Protein AF-A0A242BUS6-F1 (afdb_monomer_lite)

Foldseek 3Di:
DAEEEEAQWDDPVVGIDGLDPPPRVVLQVVLCVVCVVPHRYDHPCVVCVVVHQEYEYEQPDDDDDNPVPHHYQYDHSVCSVVVVSVRSVVSVVVVVVVVVVVVVVVVVD

Radius of gyration: 14.52 Å; chains: 1; bounding box: 47×25×34 Å

Secondary structure (DSSP, 8-state):
-PEEEE--EEE-SS-EEES-SS-HHHHHHHHHHHHHTTSEEES-HHHHTTT--EEEEETTPPP---TT---EEEE-HHHHHTT-HHHHHHHHHHHHHHHHHHHHHHTT-

pLDDT: mean 86.46, std 12.09, range [47.84, 98.0]

Structure (mmCIF, N/CA/C/O backbone):
data_AF-A0A242BUS6-F1
#
_entry.id   AF-A0A242BUS6-F1
#
loop_
_atom_site.group_PDB
_atom_site.id
_atom_site.type_symbol
_atom_site.label_atom_id
_atom_site.label_alt_id
_atom_site.label_comp_id
_atom_site.label_asym_id
_atom_site.label_entity_id
_atom_site.label_seq_id
_atom_site.pdbx_PDB_ins_code
_atom_site.Cartn_x
_atom_site.Cartn_y
_atom_site.Cartn_z
_atom_site.occupancy
_atom_site.B_iso_or_equiv
_atom_site.auth_seq_id
_atom_site.auth_comp_id
_atom_site.auth_asym_id
_atom_site.auth_atom_id
_atom_site.pdbx_PDB_model_num
ATOM 1 N N . MET A 1 1 ? -13.785 -8.285 4.963 1.00 78.75 1 MET A N 1
ATOM 2 C CA . MET A 1 1 ? -12.661 -7.459 5.453 1.00 78.75 1 MET A CA 1
ATOM 3 C C . MET A 1 1 ? -12.031 -6.823 4.229 1.00 78.75 1 MET A C 1
ATOM 5 O O . MET A 1 1 ? -11.745 -7.572 3.305 1.00 78.75 1 MET A O 1
ATOM 9 N N . THR A 1 2 ? -11.911 -5.496 4.185 1.00 87.25 2 THR A N 1
ATOM 10 C CA . THR A 1 2 ? -11.443 -4.760 2.999 1.00 87.25 2 THR A CA 1
ATOM 11 C C . THR A 1 2 ? -10.073 -5.263 2.538 1.00 87.25 2 THR A C 1
ATOM 13 O O . THR A 1 2 ? -9.149 -5.311 3.353 1.00 87.25 2 THR A O 1
ATOM 16 N N . LYS A 1 3 ? -9.941 -5.648 1.262 1.00 95.12 3 LYS A N 1
ATOM 17 C CA . LYS A 1 3 ? -8.683 -6.109 0.660 1.00 95.12 3 LYS A CA 1
ATOM 18 C C . LYS A 1 3 ? -7.950 -4.950 -0.011 1.00 95.12 3 LYS A C 1
ATOM 20 O O . LYS A 1 3 ? -8.470 -4.309 -0.924 1.00 95.12 3 LYS A O 1
ATOM 25 N N . ILE A 1 4 ? -6.728 -4.697 0.441 1.00 96.75 4 ILE A N 1
ATOM 26 C CA . ILE A 1 4 ? -5.853 -3.631 -0.047 1.00 96.75 4 ILE A CA 1
ATOM 27 C C . ILE A 1 4 ? -4.831 -4.226 -1.016 1.00 96.75 4 ILE A C 1
ATOM 29 O O . ILE A 1 4 ? -4.162 -5.204 -0.692 1.00 96.75 4 ILE A O 1
ATOM 33 N N . CYS A 1 5 ? -4.661 -3.613 -2.185 1.00 95.62 5 CYS A N 1
ATOM 34 C CA . CYS A 1 5 ? -3.572 -3.944 -3.097 1.00 95.62 5 CYS A CA 1
ATOM 35 C C . CYS A 1 5 ? -2.510 -2.847 -3.097 1.00 95.62 5 CYS A C 1
ATOM 37 O O . CYS A 1 5 ? -2.785 -1.712 -3.486 1.00 95.62 5 CYS A O 1
ATOM 39 N N . PHE A 1 6 ? -1.281 -3.196 -2.728 1.00 95.00 6 PHE A N 1
ATOM 40 C CA . PHE A 1 6 ? -0.117 -2.342 -2.929 1.00 95.00 6 PHE A CA 1
ATOM 41 C C . PHE A 1 6 ? 0.361 -2.468 -4.370 1.00 95.00 6 PHE A C 1
ATOM 43 O O . PHE A 1 6 ? 0.998 -3.453 -4.745 1.00 95.00 6 PHE A O 1
ATOM 50 N N . MET 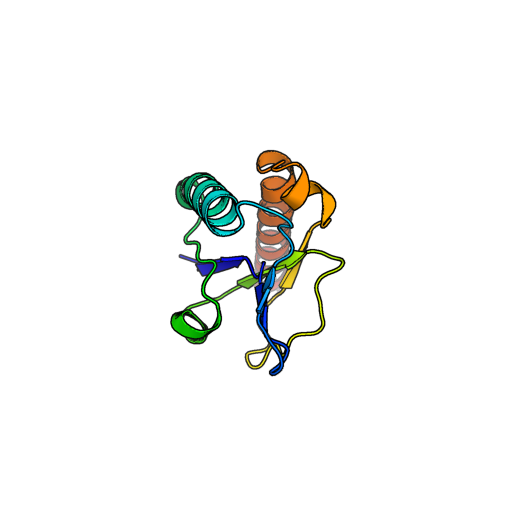A 1 7 ? 0.076 -1.465 -5.195 1.00 91.81 7 MET A N 1
ATOM 51 C CA . MET A 1 7 ? 0.588 -1.453 -6.558 1.00 91.81 7 MET A CA 1
ATOM 52 C C . MET A 1 7 ? 1.977 -0.830 -6.588 1.00 91.81 7 MET A C 1
ATOM 54 O O . MET A 1 7 ? 2.150 0.387 -6.593 1.00 91.81 7 MET A O 1
ATOM 58 N N . LEU A 1 8 ? 2.977 -1.703 -6.588 1.00 88.81 8 LEU A N 1
ATOM 59 C CA . LEU A 1 8 ? 4.398 -1.340 -6.548 1.00 88.81 8 LEU A CA 1
ATOM 60 C C . LEU A 1 8 ? 5.118 -1.696 -7.854 1.00 88.81 8 LEU A C 1
ATOM 62 O O . LEU A 1 8 ? 6.312 -1.430 -8.008 1.00 88.81 8 LEU A O 1
ATOM 66 N N . THR A 1 9 ? 4.385 -2.312 -8.782 1.00 81.62 9 THR A N 1
ATOM 67 C CA . THR A 1 9 ? 4.833 -2.723 -10.108 1.00 81.62 9 THR A CA 1
ATOM 68 C C . THR A 1 9 ? 3.857 -2.206 -11.157 1.00 81.62 9 THR A C 1
ATOM 70 O O . THR A 1 9 ? 2.657 -2.464 -11.084 1.00 81.62 9 THR A O 1
ATOM 73 N N . SER A 1 10 ? 4.355 -1.439 -12.124 1.00 73.44 10 SER A N 1
ATOM 74 C CA . SER A 1 10 ? 3.602 -1.047 -13.314 1.00 73.44 10 SER A CA 1
ATOM 75 C C . SER A 1 10 ? 4.011 -1.929 -14.485 1.00 73.44 10 SER A C 1
ATOM 77 O O . SER A 1 10 ? 5.197 -2.177 -14.698 1.00 73.44 10 SER A O 1
ATOM 79 N N . ASN A 1 11 ? 3.033 -2.387 -15.261 1.00 67.88 11 ASN A N 1
ATOM 80 C CA . ASN A 1 11 ? 3.277 -3.113 -16.499 1.00 67.88 11 ASN A CA 1
ATOM 81 C C . ASN A 1 11 ? 2.930 -2.194 -17.675 1.00 67.88 11 ASN A C 1
ATOM 83 O O . ASN A 1 11 ? 1.767 -1.847 -17.858 1.00 67.88 11 ASN A O 1
ATOM 87 N N . SER A 1 12 ? 3.931 -1.764 -18.443 1.00 59.03 12 SER A N 1
ATOM 88 C CA . SER A 1 12 ? 3.746 -0.820 -19.557 1.00 59.03 12 SER A CA 1
ATOM 89 C C . SER A 1 12 ? 3.623 -1.509 -20.921 1.00 59.03 12 SER A C 1
ATOM 91 O O . SER A 1 12 ? 3.787 -0.870 -21.955 1.00 59.03 12 SER A O 1
ATOM 93 N N . GLY A 1 13 ? 3.380 -2.824 -20.957 1.00 55.91 13 GLY A N 1
ATOM 94 C CA . GLY A 1 13 ? 3.324 -3.618 -22.194 1.00 55.91 13 GLY A CA 1
ATOM 95 C C . GLY A 1 13 ? 4.697 -3.903 -22.825 1.00 55.91 13 GLY A C 1
ATOM 96 O O . GLY A 1 13 ? 4.837 -4.878 -23.552 1.00 55.91 13 GLY A O 1
ATOM 97 N N . ILE A 1 14 ? 5.720 -3.108 -22.491 1.00 57.06 14 ILE A N 1
ATOM 98 C CA . ILE A 1 14 ? 7.128 -3.280 -22.904 1.00 57.06 14 ILE A CA 1
ATOM 99 C C . ILE A 1 14 ? 7.981 -3.953 -21.815 1.00 57.06 14 ILE A C 1
ATOM 101 O O . ILE A 1 14 ? 9.132 -4.312 -22.049 1.00 57.06 14 ILE A O 1
ATOM 105 N N . GLY A 1 15 ? 7.424 -4.111 -20.614 1.00 60.38 15 GLY A N 1
ATOM 106 C CA . GLY A 1 15 ? 8.090 -4.706 -19.464 1.00 60.38 15 GLY A CA 1
ATOM 107 C C . GLY A 1 15 ? 7.404 -4.343 -18.150 1.00 60.38 15 GLY A C 1
ATOM 108 O O . GLY A 1 15 ? 6.525 -3.481 -18.095 1.00 60.38 15 GLY A O 1
ATOM 109 N N . THR A 1 16 ? 7.819 -5.015 -17.078 1.00 68.00 16 THR A N 1
ATOM 110 C CA . THR A 1 16 ? 7.380 -4.712 -15.711 1.00 68.00 16 THR A CA 1
ATOM 111 C C . THR A 1 16 ? 8.421 -3.837 -15.030 1.00 68.00 16 THR A C 1
ATOM 113 O O . THR A 1 16 ? 9.580 -4.229 -14.906 1.00 68.00 16 THR A O 1
ATOM 116 N N . THR A 1 17 ? 8.013 -2.661 -14.568 1.00 74.69 17 THR A N 1
ATOM 117 C CA . THR A 1 17 ? 8.851 -1.762 -13.774 1.00 74.69 17 THR A CA 1
ATOM 118 C C . THR A 1 17 ? 8.349 -1.740 -12.342 1.00 74.69 17 THR A C 1
ATOM 120 O O . THR A 1 17 ? 7.160 -1.600 -12.077 1.00 74.69 17 THR A O 1
ATOM 123 N N . THR A 1 18 ? 9.265 -1.909 -11.398 1.00 81.25 18 THR A N 1
ATOM 124 C CA . THR A 1 18 ? 8.994 -1.819 -9.963 1.00 81.25 18 THR A CA 1
ATOM 125 C C . THR A 1 18 ? 9.605 -0.536 -9.419 1.00 81.25 18 THR A C 1
ATOM 127 O O . THR A 1 18 ? 10.615 -0.064 -9.939 1.00 81.25 18 THR A O 1
ATOM 130 N N . ILE A 1 19 ? 9.030 0.019 -8.351 1.00 82.12 19 ILE A N 1
ATOM 131 C CA . ILE A 1 19 ? 9.663 1.139 -7.642 1.00 82.12 19 ILE A CA 1
ATOM 132 C C . ILE A 1 19 ? 10.975 0.740 -6.945 1.00 82.12 19 ILE A C 1
ATOM 134 O O . ILE A 1 19 ? 11.765 1.607 -6.584 1.00 82.12 19 ILE A O 1
ATOM 138 N N . PHE A 1 20 ? 11.221 -0.557 -6.740 1.00 81.69 20 PHE A N 1
ATOM 139 C CA . PHE A 1 20 ? 12.417 -1.047 -6.062 1.00 81.69 20 PHE A CA 1
ATOM 140 C C . PHE A 1 20 ? 13.554 -1.301 -7.054 1.00 81.69 20 PHE A C 1
ATOM 142 O O . PHE A 1 20 ? 13.485 -2.222 -7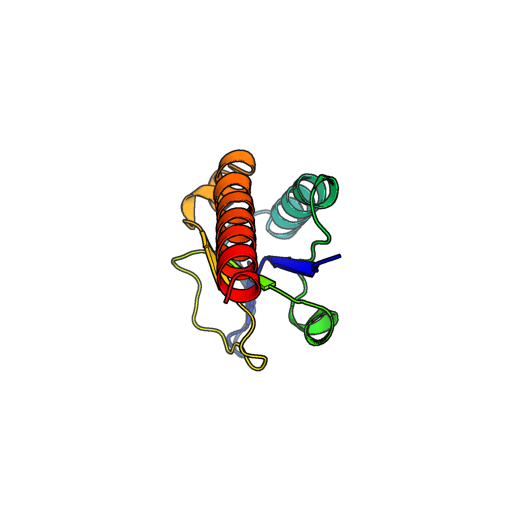.863 1.00 81.69 20 PHE A O 1
ATOM 149 N N . ALA A 1 21 ? 14.644 -0.539 -6.943 1.00 71.44 21 ALA A N 1
ATOM 150 C CA . ALA A 1 21 ? 15.819 -0.711 -7.800 1.00 71.44 21 ALA A CA 1
ATOM 151 C C . ALA A 1 21 ? 16.521 -2.075 -7.611 1.00 71.44 21 ALA A C 1
ATOM 153 O O . ALA A 1 21 ? 17.065 -2.629 -8.564 1.00 71.44 21 ALA A O 1
ATOM 154 N N . THR A 1 22 ? 16.503 -2.635 -6.395 1.00 74.56 22 THR A N 1
ATOM 155 C CA . THR A 1 22 ? 17.089 -3.945 -6.057 1.00 74.56 22 THR A CA 1
ATOM 156 C C . THR A 1 22 ? 16.194 -4.711 -5.082 1.00 74.56 22 THR A C 1
ATOM 158 O O . THR A 1 22 ? 15.380 -4.124 -4.370 1.00 74.56 22 THR A O 1
ATOM 161 N N . HIS A 1 23 ? 16.325 -6.044 -5.056 1.00 81.75 23 HIS A N 1
ATOM 162 C CA . HIS A 1 23 ? 15.607 -6.937 -4.130 1.00 81.75 23 HIS A CA 1
ATOM 163 C C . HIS A 1 23 ? 14.081 -6.732 -4.074 1.00 81.75 23 HIS A C 1
ATOM 165 O O . HIS A 1 23 ? 13.464 -6.946 -3.032 1.00 81.75 23 HIS A O 1
ATOM 171 N N . ALA A 1 24 ? 13.466 -6.369 -5.203 1.00 83.75 24 ALA A N 1
ATOM 172 C CA . ALA A 1 24 ? 12.050 -6.015 -5.285 1.00 83.75 24 ALA A CA 1
ATOM 173 C C . ALA A 1 24 ? 11.125 -7.054 -4.641 1.00 83.75 24 ALA A C 1
ATOM 175 O O . ALA A 1 24 ? 10.284 -6.689 -3.827 1.00 83.75 24 ALA A O 1
ATOM 176 N N . LYS A 1 25 ? 11.339 -8.346 -4.925 1.00 85.19 25 LYS A N 1
ATOM 177 C CA . LYS A 1 25 ? 10.555 -9.431 -4.324 1.00 85.19 25 LYS A CA 1
ATOM 178 C C . LYS A 1 25 ? 10.619 -9.408 -2.794 1.00 85.19 25 LYS A C 1
ATOM 180 O O . LYS A 1 25 ? 9.584 -9.364 -2.152 1.00 85.19 25 LYS A O 1
ATOM 185 N N . ARG A 1 26 ? 11.824 -9.349 -2.216 1.00 89.19 26 ARG A N 1
ATOM 186 C CA . ARG A 1 26 ? 12.008 -9.313 -0.757 1.00 89.19 26 ARG A CA 1
ATOM 187 C C . ARG A 1 26 ? 11.377 -8.069 -0.133 1.00 89.19 26 ARG A C 1
ATOM 189 O O . ARG A 1 26 ? 10.755 -8.171 0.912 1.00 89.19 26 ARG A O 1
ATOM 196 N N . ASN A 1 27 ? 11.520 -6.907 -0.770 1.00 90.31 27 ASN A N 1
ATOM 197 C CA . ASN A 1 27 ? 10.919 -5.673 -0.262 1.00 90.31 27 ASN A CA 1
ATOM 198 C C . ASN A 1 27 ? 9.384 -5.735 -0.274 1.00 90.31 27 ASN A C 1
ATOM 200 O O . ASN A 1 27 ? 8.752 -5.243 0.658 1.00 90.31 27 ASN A O 1
ATOM 204 N N . ILE A 1 28 ? 8.794 -6.351 -1.304 1.00 92.31 28 ILE A N 1
ATOM 205 C CA . ILE A 1 28 ? 7.350 -6.598 -1.382 1.00 92.31 28 ILE A CA 1
ATOM 206 C C . ILE A 1 28 ? 6.925 -7.608 -0.311 1.00 92.31 28 ILE A C 1
ATOM 208 O O . ILE A 1 28 ? 5.978 -7.332 0.419 1.00 92.31 28 ILE A O 1
ATOM 212 N N . ASP A 1 29 ? 7.637 -8.727 -0.169 1.00 93.81 29 ASP A N 1
ATOM 213 C CA . ASP A 1 29 ? 7.337 -9.760 0.830 1.00 93.81 29 ASP A CA 1
ATOM 214 C C . ASP A 1 29 ? 7.396 -9.186 2.259 1.00 93.81 29 ASP A C 1
ATOM 216 O O . ASP A 1 29 ? 6.468 -9.387 3.040 1.00 93.81 29 ASP A O 1
ATOM 220 N N . ASP A 1 30 ? 8.430 -8.400 2.585 1.00 95.12 30 ASP A N 1
ATOM 221 C CA . ASP A 1 30 ? 8.582 -7.737 3.889 1.00 95.12 30 ASP A CA 1
ATOM 222 C C . ASP A 1 30 ? 7.442 -6.731 4.154 1.00 95.12 30 ASP A C 1
ATOM 224 O O . ASP A 1 30 ? 6.935 -6.634 5.274 1.00 95.12 30 ASP A O 1
ATOM 228 N N . LEU A 1 31 ? 7.022 -5.987 3.124 1.00 96.06 31 LEU A N 1
ATOM 229 C CA . LEU A 1 31 ? 5.902 -5.051 3.209 1.00 96.06 31 LEU A CA 1
ATOM 230 C C . LEU A 1 31 ? 4.583 -5.793 3.462 1.00 96.06 31 LEU A C 1
ATOM 232 O O . LEU A 1 31 ? 3.834 -5.425 4.368 1.00 96.06 31 LEU A O 1
ATOM 236 N N . LEU A 1 32 ? 4.304 -6.854 2.701 1.00 96.56 32 LEU A N 1
ATOM 237 C CA . LEU A 1 32 ? 3.097 -7.661 2.877 1.00 96.56 32 LEU A CA 1
ATOM 238 C C . LEU A 1 32 ? 3.081 -8.337 4.250 1.00 96.56 32 LEU A C 1
ATOM 240 O O . LEU A 1 32 ? 2.055 -8.301 4.925 1.00 96.56 32 LEU A O 1
ATOM 244 N N . ALA A 1 33 ? 4.218 -8.869 4.704 1.00 97.75 33 ALA A N 1
ATOM 245 C CA . ALA A 1 33 ? 4.353 -9.454 6.032 1.00 97.75 33 ALA A CA 1
ATOM 246 C C . ALA A 1 33 ? 4.012 -8.437 7.130 1.00 97.75 33 ALA A C 1
ATOM 248 O O . ALA A 1 33 ? 3.212 -8.743 8.013 1.00 97.75 33 ALA A O 1
ATOM 249 N N . TYR A 1 34 ? 4.533 -7.207 7.047 1.00 97.56 34 TYR A N 1
ATOM 250 C CA . TYR A 1 34 ? 4.204 -6.149 8.004 1.00 97.56 34 TYR A CA 1
ATOM 251 C C . TYR A 1 34 ? 2.704 -5.817 8.007 1.00 97.56 34 TYR A C 1
ATOM 253 O O . TYR A 1 34 ? 2.072 -5.821 9.066 1.00 97.56 34 TYR A O 1
ATOM 261 N N . PHE A 1 35 ? 2.115 -5.559 6.834 1.00 97.38 35 PHE A N 1
ATOM 262 C CA . PHE A 1 35 ? 0.729 -5.092 6.736 1.00 97.38 35 PHE A CA 1
ATOM 263 C C . PHE A 1 35 ? -0.327 -6.182 6.925 1.00 97.38 35 PHE A C 1
ATOM 265 O O . PHE A 1 35 ? -1.446 -5.860 7.327 1.00 97.38 35 PHE A O 1
ATOM 272 N N . SER A 1 36 ? 0.020 -7.453 6.715 1.00 96.88 36 SER A N 1
ATOM 273 C CA . SER A 1 36 ? -0.878 -8.591 6.960 1.00 96.88 36 SER A CA 1
ATOM 274 C C . SER A 1 36 ? -1.328 -8.713 8.423 1.00 96.88 36 SER A C 1
ATOM 276 O O . SER A 1 36 ? -2.381 -9.283 8.695 1.00 96.88 36 SER A O 1
ATOM 278 N N . ASN A 1 37 ? -0.591 -8.106 9.362 1.00 96.56 37 ASN A N 1
ATOM 279 C CA . ASN A 1 37 ? -0.986 -8.019 10.772 1.00 96.56 37 ASN A CA 1
ATOM 280 C C . ASN A 1 37 ? -2.172 -7.071 11.020 1.00 96.56 37 ASN A C 1
ATOM 282 O O . ASN A 1 37 ? -2.785 -7.122 12.084 1.00 96.56 37 ASN A O 1
ATOM 286 N N . TYR A 1 38 ? -2.473 -6.180 10.070 1.00 95.12 38 TYR A N 1
ATOM 287 C CA . TYR A 1 38 ? -3.462 -5.111 10.236 1.00 95.12 38 TYR A CA 1
ATOM 288 C C . TYR A 1 38 ? -4.587 -5.172 9.200 1.00 95.12 38 TYR A C 1
ATOM 290 O O . TYR A 1 38 ? -5.722 -4.809 9.505 1.00 95.12 38 TYR A O 1
ATOM 298 N N . TYR A 1 39 ? -4.288 -5.617 7.977 1.00 95.62 39 TYR A N 1
ATOM 299 C CA . TYR A 1 39 ? -5.223 -5.601 6.854 1.00 95.62 39 TYR A CA 1
ATOM 300 C C . TYR A 1 39 ? -5.137 -6.887 6.029 1.00 95.62 39 TYR A C 1
ATOM 302 O O . TYR A 1 39 ? -4.135 -7.597 6.047 1.00 95.62 39 TYR A O 1
ATOM 310 N N . ASN A 1 40 ? -6.174 -7.149 5.231 1.00 96.19 40 ASN A N 1
ATOM 311 C CA . ASN A 1 40 ? -6.087 -8.130 4.153 1.00 96.19 40 ASN A CA 1
ATOM 312 C C . ASN A 1 40 ? -5.341 -7.484 2.976 1.00 96.19 40 ASN A C 1
ATOM 314 O O . ASN A 1 40 ? -5.846 -6.512 2.414 1.00 96.19 40 ASN A O 1
ATOM 318 N N . VAL A 1 41 ? -4.144 -7.968 2.631 1.00 96.75 41 VAL A N 1
ATOM 319 C CA . VAL A 1 41 ? -3.252 -7.289 1.674 1.00 96.75 41 VAL A CA 1
ATOM 320 C C . VAL A 1 41 ? -2.755 -8.194 0.555 1.00 96.75 41 VAL A C 1
ATOM 322 O O . VAL A 1 41 ? -2.554 -9.388 0.746 1.00 96.75 41 VAL A O 1
ATOM 325 N N . THR A 1 42 ? -2.514 -7.598 -0.610 1.00 95.19 42 THR A N 1
ATOM 326 C CA . THR A 1 42 ? -1.833 -8.217 -1.753 1.00 95.19 42 THR A CA 1
ATOM 327 C C . THR A 1 42 ? -0.950 -7.191 -2.467 1.00 95.19 42 THR A C 1
ATOM 329 O O . THR A 1 42 ? -1.098 -5.985 -2.271 1.00 95.19 42 THR A O 1
ATOM 332 N N . ALA A 1 43 ? -0.029 -7.664 -3.301 1.00 92.56 43 ALA A N 1
ATOM 333 C CA . ALA A 1 43 ? 0.702 -6.846 -4.269 1.00 92.56 43 ALA A CA 1
ATOM 334 C C . ALA A 1 43 ? 0.522 -7.349 -5.716 1.00 92.56 43 ALA A C 1
ATOM 336 O O . ALA A 1 43 ? 1.182 -6.846 -6.626 1.00 92.56 43 ALA A O 1
ATOM 337 N N . ASN A 1 44 ? -0.359 -8.335 -5.941 1.00 87.38 44 ASN A N 1
ATOM 338 C CA . ASN A 1 44 ? -0.591 -8.948 -7.247 1.00 87.38 44 ASN A CA 1
ATOM 339 C C . ASN A 1 44 ? -1.910 -8.465 -7.865 1.00 87.38 44 ASN A C 1
ATOM 341 O O . ASN A 1 44 ? -2.900 -9.191 -7.917 1.00 87.38 44 ASN A O 1
ATOM 345 N N . TYR A 1 45 ? -1.930 -7.209 -8.320 1.00 85.75 45 TYR A N 1
ATOM 346 C CA . TYR A 1 45 ? -3.149 -6.607 -8.864 1.00 85.75 45 TYR A CA 1
ATOM 347 C C . TYR A 1 45 ? -3.780 -7.399 -10.029 1.00 85.75 45 TYR A C 1
ATOM 349 O O . TYR A 1 45 ? -4.996 -7.565 -10.002 1.00 85.75 45 TYR A O 1
ATOM 357 N N . PRO A 1 46 ? -3.030 -7.921 -11.026 1.00 83.69 46 PRO A N 1
ATOM 358 C CA . PRO A 1 46 ? -3.634 -8.669 -12.130 1.00 83.69 46 PRO A CA 1
ATOM 359 C C . PRO A 1 46 ? -4.394 -9.928 -11.697 1.00 83.69 46 PRO A C 1
ATOM 361 O O . PRO A 1 46 ? -5.481 -10.175 -12.212 1.00 83.69 46 PRO A O 1
ATOM 364 N N . GLU A 1 47 ? -3.847 -10.707 -10.759 1.00 84.81 47 GLU A N 1
ATOM 365 C CA . GLU A 1 47 ? -4.493 -11.937 -10.276 1.00 84.81 47 GLU A CA 1
ATOM 366 C C . GLU A 1 47 ? -5.637 -11.648 -9.304 1.00 84.81 47 GLU A C 1
ATOM 368 O O . GLU A 1 47 ? -6.668 -12.312 -9.334 1.00 84.81 47 GLU A O 1
ATOM 373 N N . ASP A 1 48 ? -5.479 -10.634 -8.453 1.00 86.75 48 ASP A N 1
ATOM 374 C CA . ASP A 1 48 ? -6.442 -10.339 -7.395 1.00 86.75 48 ASP A CA 1
ATOM 375 C C . ASP A 1 48 ? -7.482 -9.281 -7.778 1.00 86.75 48 ASP A C 1
ATOM 377 O O . ASP A 1 48 ? -8.326 -8.936 -6.942 1.00 86.75 48 ASP A O 1
ATOM 381 N N . LYS A 1 49 ? -7.441 -8.767 -9.013 1.00 84.81 49 LYS A N 1
ATOM 382 C CA . LYS A 1 49 ? -8.168 -7.575 -9.482 1.00 84.81 49 LYS A CA 1
ATOM 383 C C . LYS A 1 49 ? -9.631 -7.540 -9.057 1.00 84.81 49 LYS A C 1
ATOM 385 O O . LYS A 1 49 ? -10.104 -6.471 -8.688 1.00 84.81 49 LYS A O 1
ATOM 390 N N . ASP A 1 50 ? -10.336 -8.670 -9.091 1.00 88.88 50 ASP A N 1
ATOM 391 C CA . ASP A 1 50 ? -11.777 -8.747 -8.814 1.00 88.88 50 ASP A CA 1
ATOM 392 C C . ASP A 1 50 ? -12.112 -8.783 -7.315 1.00 88.88 50 ASP A C 1
ATOM 394 O O . ASP A 1 50 ? -13.242 -8.513 -6.915 1.00 88.88 50 ASP A O 1
ATOM 398 N N . THR A 1 51 ? -11.117 -9.067 -6.475 1.00 91.44 51 THR A N 1
ATOM 399 C CA . THR A 1 51 ? -11.257 -9.190 -5.015 1.00 91.44 51 THR A CA 1
ATOM 400 C C . THR A 1 51 ? -10.691 -8.000 -4.248 1.00 91.44 51 THR A C 1
ATOM 402 O O . THR A 1 51 ? -10.909 -7.893 -3.045 1.00 91.44 51 THR A O 1
ATOM 405 N N . VAL A 1 52 ? -9.932 -7.130 -4.917 1.00 93.94 52 VAL A N 1
ATOM 406 C CA . VAL A 1 52 ? -9.351 -5.925 -4.317 1.00 93.94 52 VAL A CA 1
ATOM 407 C C . VAL A 1 52 ? -10.422 -4.851 -4.177 1.00 93.94 52 VAL A C 1
ATOM 409 O O . VAL A 1 52 ? -11.176 -4.586 -5.112 1.00 93.94 52 VAL A O 1
ATOM 412 N N . ASP A 1 53 ? -10.445 -4.207 -3.016 1.00 94.69 53 ASP A N 1
ATOM 413 C CA . ASP A 1 53 ? -11.382 -3.132 -2.702 1.00 94.69 53 ASP A CA 1
ATOM 414 C C . ASP A 1 53 ? -10.721 -1.752 -2.784 1.00 94.69 53 ASP A C 1
ATOM 416 O O . ASP A 1 53 ? -11.400 -0.771 -3.068 1.00 94.69 53 ASP A O 1
ATOM 420 N N . ILE A 1 54 ? -9.414 -1.653 -2.504 1.00 95.31 54 ILE A N 1
ATOM 421 C CA . ILE A 1 54 ? -8.661 -0.387 -2.432 1.00 95.31 54 ILE A CA 1
ATOM 422 C C . ILE A 1 54 ? -7.254 -0.573 -3.004 1.00 95.31 54 ILE A C 1
ATOM 424 O O . ILE A 1 54 ? -6.613 -1.602 -2.785 1.00 95.31 54 ILE A O 1
ATOM 428 N N . LEU A 1 55 ? -6.743 0.460 -3.671 1.00 95.00 55 LEU A N 1
ATOM 429 C CA . LEU A 1 55 ? -5.364 0.532 -4.149 1.00 95.00 55 LEU A CA 1
ATOM 430 C C . LEU A 1 55 ? -4.528 1.448 -3.255 1.00 95.00 55 LEU A C 1
ATOM 432 O O . LEU A 1 55 ? -4.935 2.568 -2.962 1.00 95.00 55 LEU A O 1
ATOM 436 N N . VAL A 1 56 ? -3.336 1.001 -2.868 1.00 95.94 56 VAL A N 1
ATOM 437 C CA . VAL A 1 56 ? -2.295 1.852 -2.280 1.00 95.94 56 VAL A CA 1
ATOM 438 C C . VAL A 1 56 ? -1.178 1.987 -3.301 1.00 95.94 56 VAL A C 1
ATOM 440 O O . VAL A 1 56 ? -0.602 0.982 -3.727 1.00 95.94 56 VAL A O 1
ATOM 443 N N . ILE A 1 57 ? -0.882 3.222 -3.700 1.00 93.88 57 ILE A N 1
ATOM 444 C CA . ILE A 1 57 ? 0.087 3.512 -4.757 1.00 93.88 57 ILE A CA 1
ATOM 445 C C . ILE A 1 57 ? 1.114 4.556 -4.299 1.00 93.88 57 ILE A C 1
ATOM 447 O O . ILE A 1 57 ? 0.775 5.459 -3.528 1.00 93.88 57 ILE A O 1
ATOM 451 N N . PRO A 1 58 ? 2.351 4.488 -4.808 1.00 92.69 58 PRO A N 1
ATOM 452 C CA . PRO A 1 58 ? 3.308 5.583 -4.706 1.00 92.69 58 PRO A CA 1
ATOM 453 C C . PRO A 1 58 ? 2.806 6.858 -5.409 1.00 92.69 58 PRO A C 1
ATOM 455 O O . PRO A 1 58 ? 2.233 6.793 -6.494 1.00 92.69 58 PRO A O 1
ATOM 458 N N . ASP A 1 59 ? 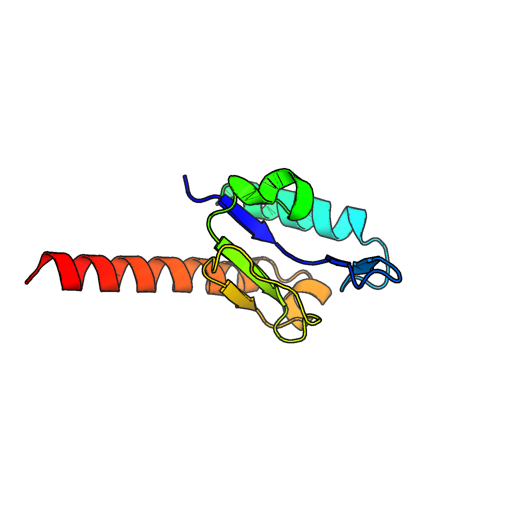3.057 8.038 -4.845 1.00 87.50 59 ASP A N 1
ATOM 459 C CA . ASP A 1 59 ? 2.624 9.314 -5.446 1.00 87.50 59 ASP A CA 1
ATOM 460 C C . ASP A 1 59 ? 3.234 9.582 -6.824 1.00 87.50 59 ASP A C 1
ATOM 462 O O . ASP A 1 59 ? 2.595 10.181 -7.687 1.00 87.50 59 ASP A O 1
ATOM 466 N N . SER A 1 60 ? 4.466 9.117 -7.040 1.00 77.25 60 SER A N 1
ATOM 467 C CA . SER A 1 60 ? 5.174 9.217 -8.323 1.00 77.25 60 SER A CA 1
ATOM 468 C C . SER A 1 60 ? 5.059 7.934 -9.150 1.00 77.25 60 SER A C 1
ATOM 470 O O . SER A 1 60 ? 5.943 7.633 -9.951 1.00 77.25 60 SER A O 1
ATOM 472 N N . PHE A 1 61 ? 4.016 7.135 -8.918 1.00 74.31 61 PHE A N 1
ATOM 473 C CA . PHE A 1 61 ? 3.811 5.888 -9.640 1.00 74.31 61 PHE A CA 1
ATOM 474 C C . PHE A 1 61 ? 3.493 6.141 -11.117 1.00 74.31 61 PHE A C 1
ATOM 476 O O . PHE A 1 61 ? 2.848 7.130 -11.472 1.00 74.31 61 PHE A O 1
ATOM 483 N N . GLY A 1 62 ? 3.964 5.238 -11.980 1.00 70.75 62 GLY A N 1
ATOM 484 C CA . GLY A 1 62 ? 3.690 5.300 -13.411 1.00 70.75 62 GLY A CA 1
ATOM 485 C C . GLY A 1 62 ? 2.189 5.273 -13.709 1.00 70.75 62 GLY A C 1
ATOM 486 O O . GLY A 1 62 ? 1.377 4.846 -12.886 1.00 70.75 62 GLY A O 1
ATOM 487 N N . ALA A 1 63 ? 1.814 5.726 -14.907 1.00 70.75 63 ALA A N 1
ATOM 488 C CA . ALA A 1 63 ? 0.429 5.647 -15.354 1.00 70.75 63 ALA A CA 1
ATOM 489 C C . ALA A 1 63 ? -0.073 4.192 -15.297 1.00 70.75 63 ALA A C 1
ATOM 491 O O . ALA A 1 63 ? 0.615 3.271 -15.739 1.00 70.75 63 ALA A O 1
ATOM 492 N N . PHE A 1 64 ? -1.278 3.994 -14.764 1.00 77.75 64 PHE A N 1
ATOM 493 C CA . PHE A 1 64 ? -1.964 2.704 -14.740 1.00 77.75 64 PHE A CA 1
ATOM 494 C C . PHE A 1 64 ? -3.460 2.899 -14.987 1.00 77.75 64 PHE A C 1
ATOM 496 O O . PHE A 1 64 ? -4.001 3.985 -14.767 1.00 77.75 64 PHE A O 1
ATOM 503 N N . ILE A 1 65 ? -4.132 1.835 -15.425 1.00 78.94 65 ILE A N 1
ATOM 504 C CA . ILE A 1 65 ? -5.572 1.844 -15.680 1.00 78.94 65 ILE A CA 1
ATOM 505 C C . ILE A 1 65 ? -6.293 1.267 -14.459 1.00 78.94 65 ILE A C 1
ATOM 507 O O . ILE A 1 65 ? -6.173 0.083 -14.149 1.00 78.94 65 ILE A O 1
ATOM 511 N N . ASN A 1 66 ? -7.061 2.106 -13.767 1.00 85.56 66 ASN A N 1
ATOM 512 C CA . ASN A 1 66 ? -7.953 1.685 -12.688 1.00 85.56 66 ASN A CA 1
ATOM 513 C C . ASN A 1 66 ? -9.325 1.290 -13.258 1.00 85.56 66 ASN A C 1
ATOM 515 O O . ASN A 1 66 ? -10.299 2.019 -13.104 1.00 85.56 66 ASN A O 1
ATOM 519 N N . GLU A 1 67 ? -9.400 0.153 -13.953 1.00 82.69 67 GLU A N 1
ATOM 520 C CA . GLU A 1 67 ? -10.611 -0.280 -14.680 1.00 82.69 67 GLU A CA 1
ATOM 521 C C . GLU A 1 67 ? -11.870 -0.346 -13.805 1.00 82.69 67 GLU A C 1
ATOM 523 O O . GLU A 1 67 ? -12.978 -0.103 -14.277 1.00 82.69 67 GLU A O 1
ATOM 528 N N . ARG A 1 68 ? -11.701 -0.676 -12.521 1.00 88.06 68 ARG A N 1
ATOM 529 C CA . ARG A 1 68 ? -12.796 -0.834 -11.558 1.00 88.06 68 ARG A CA 1
ATOM 530 C C . ARG A 1 68 ? -13.118 0.457 -10.794 1.00 88.06 68 ARG A C 1
ATOM 532 O O . ARG A 1 68 ? -13.968 0.419 -9.911 1.00 88.06 68 ARG A O 1
ATOM 539 N N . ASN A 1 69 ? -12.454 1.578 -11.107 1.00 90.44 69 ASN A N 1
ATOM 540 C CA . ASN A 1 69 ? -12.567 2.849 -10.378 1.00 90.44 69 ASN A CA 1
ATOM 541 C C . ASN A 1 69 ? -12.448 2.672 -8.853 1.00 90.44 69 ASN A C 1
ATOM 543 O O . ASN A 1 69 ? -13.163 3.306 -8.076 1.00 90.44 69 ASN A O 1
ATOM 547 N N . LEU A 1 70 ? -11.540 1.792 -8.421 1.00 93.06 70 LEU A N 1
ATOM 548 C CA . LEU A 1 70 ? -11.315 1.530 -7.004 1.00 93.06 70 LEU A CA 1
ATOM 549 C C . LEU A 1 70 ? -10.779 2.787 -6.315 1.00 93.06 70 LEU A C 1
ATOM 551 O O . LEU A 1 70 ? -10.023 3.545 -6.932 1.00 93.06 70 LEU A O 1
ATOM 555 N N . PRO A 1 71 ? -11.099 3.010 -5.035 1.00 94.25 71 PRO A N 1
ATOM 556 C CA . PRO A 1 71 ? -10.465 4.070 -4.284 1.00 94.25 71 PRO A CA 1
ATOM 557 C C . PRO A 1 71 ? -8.945 3.899 -4.223 1.00 94.25 71 PRO A C 1
ATOM 559 O O . PRO A 1 71 ? -8.428 2.786 -4.107 1.00 94.25 71 PRO A O 1
ATOM 562 N N . VAL A 1 72 ? -8.235 5.025 -4.294 1.00 94.19 72 VAL A N 1
ATOM 563 C CA . VAL A 1 72 ? -6.772 5.068 -4.359 1.00 94.19 72 VAL A CA 1
ATOM 564 C C . VAL A 1 72 ? -6.226 5.879 -3.191 1.00 94.19 72 VAL A C 1
ATOM 566 O O . VAL A 1 72 ? -6.536 7.061 -3.050 1.00 94.19 72 VAL A O 1
ATOM 569 N N . ILE A 1 73 ? -5.370 5.252 -2.390 1.00 95.56 73 ILE A N 1
ATOM 570 C CA . ILE A 1 73 ? -4.564 5.897 -1.359 1.00 95.56 73 ILE A CA 1
ATOM 571 C C . ILE A 1 73 ? -3.186 6.165 -1.950 1.00 95.56 73 ILE A C 1
ATOM 573 O O . ILE A 1 73 ? -2.455 5.255 -2.343 1.00 95.56 73 ILE A O 1
ATOM 577 N N . LYS A 1 74 ? -2.858 7.445 -2.011 1.00 94.69 74 LYS A N 1
ATOM 578 C CA . LYS A 1 74 ? -1.615 7.982 -2.540 1.00 94.69 74 LYS A CA 1
ATOM 579 C C . LYS A 1 74 ? -0.632 8.195 -1.390 1.00 94.69 74 LYS A C 1
ATOM 581 O O . LYS A 1 74 ? -0.990 8.815 -0.387 1.00 94.69 74 LYS A O 1
ATOM 586 N N . VAL A 1 75 ? 0.545 7.578 -1.483 1.00 96.31 75 VAL A N 1
ATOM 587 C CA . VAL A 1 75 ? 1.558 7.575 -0.423 1.00 96.31 75 VAL A CA 1
ATOM 588 C C . VAL A 1 75 ? 2.903 8.027 -0.997 1.00 96.31 75 VAL A C 1
ATOM 590 O O . VAL A 1 75 ? 3.305 7.527 -2.052 1.00 96.31 75 VAL A O 1
ATOM 593 N N . PRO A 1 76 ? 3.658 8.908 -0.314 1.00 95.56 76 PRO A N 1
ATOM 594 C CA . PRO A 1 76 ? 4.944 9.372 -0.818 1.00 95.56 76 PRO A CA 1
ATOM 595 C C . PRO A 1 76 ? 5.900 8.219 -1.145 1.00 95.56 76 PRO A C 1
ATOM 597 O O . PRO A 1 76 ? 6.217 7.395 -0.284 1.00 95.56 76 PRO A O 1
ATOM 600 N N . THR A 1 77 ? 6.406 8.192 -2.385 1.00 92.75 77 THR A N 1
ATOM 601 C CA . THR A 1 77 ? 7.280 7.123 -2.907 1.00 92.75 77 THR A CA 1
ATOM 602 C C . THR A 1 77 ? 8.478 6.849 -1.994 1.00 92.75 77 THR A C 1
ATOM 604 O O . THR A 1 77 ? 8.834 5.693 -1.774 1.00 92.75 77 THR A O 1
ATOM 607 N N . ILE A 1 78 ? 9.061 7.904 -1.409 1.00 92.94 78 ILE A N 1
ATOM 608 C CA . ILE A 1 78 ? 10.222 7.808 -0.515 1.00 92.94 78 ILE A CA 1
ATOM 609 C C . ILE A 1 78 ? 9.972 6.891 0.688 1.00 92.94 78 ILE A C 1
ATOM 611 O O . ILE A 1 78 ? 10.878 6.175 1.094 1.00 92.94 78 ILE A O 1
ATOM 615 N N . LEU A 1 79 ? 8.739 6.813 1.200 1.00 95.31 79 LEU A N 1
ATOM 616 C CA . LEU A 1 79 ? 8.422 5.963 2.350 1.00 95.31 79 LEU A CA 1
ATOM 617 C C . LEU A 1 79 ? 8.504 4.473 2.006 1.00 95.31 79 LEU A C 1
ATOM 619 O O . LEU A 1 79 ? 8.889 3.674 2.858 1.00 95.31 79 LEU A O 1
ATOM 623 N N . PHE A 1 80 ? 8.184 4.090 0.767 1.00 93.44 80 PHE A N 1
ATOM 624 C CA . PHE A 1 80 ? 8.376 2.714 0.306 1.00 93.44 80 PHE A CA 1
ATOM 625 C C . PHE A 1 80 ? 9.862 2.392 0.150 1.00 93.44 80 PHE A C 1
ATOM 627 O O . PHE A 1 80 ? 10.299 1.320 0.563 1.00 93.44 80 PHE A O 1
ATOM 634 N N . LE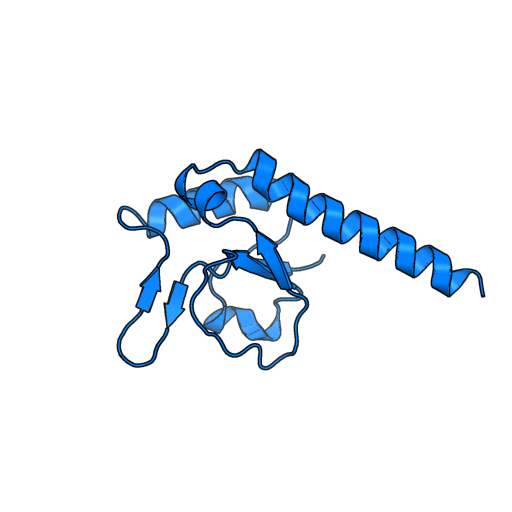U A 1 81 ? 10.638 3.330 -0.403 1.00 91.00 81 LEU A N 1
ATOM 635 C CA . LEU A 1 81 ? 12.078 3.166 -0.620 1.00 91.00 81 LEU A CA 1
ATOM 636 C C . LEU A 1 81 ? 12.856 3.080 0.701 1.00 91.00 81 LEU A C 1
ATOM 638 O O . LEU A 1 81 ? 13.734 2.235 0.842 1.00 91.00 81 LEU A O 1
ATOM 642 N N . GLU A 1 82 ? 12.491 3.902 1.685 1.00 93.62 82 GLU A N 1
ATOM 643 C CA . GLU A 1 82 ? 13.043 3.880 3.046 1.00 93.62 82 GLU A CA 1
ATOM 644 C C . GLU A 1 82 ? 12.468 2.754 3.916 1.00 93.62 82 GLU A C 1
ATOM 646 O O . GLU A 1 82 ? 12.904 2.573 5.051 1.00 93.62 82 GLU A O 1
ATOM 651 N N . ARG A 1 83 ? 11.479 2.002 3.411 1.00 93.62 83 ARG A N 1
ATOM 652 C CA . ARG A 1 83 ? 10.750 0.962 4.155 1.00 93.62 83 ARG A CA 1
ATOM 653 C C . ARG A 1 83 ? 10.116 1.480 5.450 1.00 93.62 83 ARG A C 1
ATOM 655 O O . ARG A 1 83 ? 10.026 0.767 6.449 1.00 93.62 83 ARG A O 1
ATOM 662 N N . ASN A 1 84 ? 9.647 2.723 5.438 1.00 96.38 84 ASN A N 1
ATOM 663 C CA . ASN A 1 84 ? 9.004 3.352 6.583 1.00 96.38 84 ASN A CA 1
ATOM 664 C C . ASN A 1 84 ? 7.532 2.916 6.691 1.00 96.38 84 ASN A C 1
ATOM 666 O O . ASN A 1 84 ? 6.604 3.684 6.423 1.00 96.38 84 ASN A O 1
ATOM 670 N N . PHE A 1 85 ? 7.323 1.643 7.038 1.00 96.88 85 PHE A N 1
ATOM 671 C CA . PHE A 1 85 ? 6.003 1.009 7.042 1.00 96.88 85 PHE A CA 1
ATOM 672 C C . PHE A 1 85 ? 5.039 1.639 8.051 1.00 96.88 85 PHE A C 1
ATOM 674 O O . PHE A 1 85 ? 3.851 1.759 7.761 1.00 96.88 85 PHE A O 1
ATOM 681 N N . GLU A 1 86 ? 5.547 2.125 9.184 1.00 97.50 86 GLU A N 1
ATOM 682 C CA . GLU A 1 86 ? 4.745 2.843 10.179 1.00 97.50 86 GLU A CA 1
ATOM 683 C C . GLU A 1 86 ? 4.132 4.116 9.593 1.00 97.50 86 GLU A C 1
ATOM 685 O O . GLU A 1 86 ? 2.924 4.332 9.703 1.00 97.50 86 GLU A O 1
ATOM 690 N N . LYS A 1 87 ? 4.927 4.939 8.894 1.00 97.88 87 LYS A N 1
ATOM 691 C CA . LYS A 1 87 ? 4.391 6.139 8.243 1.00 97.88 87 LYS A CA 1
ATOM 692 C C . LYS A 1 87 ? 3.421 5.793 7.123 1.00 97.88 87 LYS A C 1
ATOM 694 O O . LYS A 1 87 ? 2.398 6.455 7.017 1.00 97.88 87 LYS A O 1
ATOM 699 N N . ILE A 1 88 ? 3.689 4.760 6.320 1.00 97.88 88 ILE A N 1
ATOM 700 C CA . ILE A 1 88 ? 2.739 4.294 5.291 1.00 97.88 88 ILE A CA 1
ATOM 701 C C . ILE A 1 88 ? 1.407 3.890 5.944 1.00 97.88 88 ILE A C 1
ATOM 703 O O . ILE A 1 88 ? 0.342 4.259 5.449 1.00 97.88 88 ILE A O 1
ATOM 707 N N . LYS A 1 89 ? 1.453 3.193 7.087 1.00 97.69 89 LYS A N 1
ATOM 708 C CA . LYS A 1 89 ? 0.258 2.792 7.835 1.00 97.69 89 LYS A CA 1
ATOM 709 C C . LYS A 1 89 ? -0.588 3.993 8.247 1.00 97.69 89 LYS A C 1
ATOM 711 O O . LYS A 1 89 ? -1.799 3.923 8.086 1.00 97.69 89 LYS A O 1
ATOM 716 N N . VAL A 1 90 ? 0.022 5.098 8.681 1.00 98.00 90 VAL A N 1
ATOM 717 C CA . VAL A 1 90 ? -0.706 6.329 9.047 1.00 98.00 90 VAL A CA 1
ATOM 718 C C . VAL A 1 90 ? -1.561 6.857 7.890 1.00 98.00 90 VAL A C 1
ATOM 720 O O . VAL A 1 90 ? -2.695 7.267 8.119 1.00 98.00 90 VAL A O 1
ATOM 723 N N . TYR A 1 91 ? -1.080 6.809 6.642 1.00 97.50 91 TYR A N 1
ATOM 724 C CA . TYR A 1 91 ? -1.892 7.212 5.480 1.00 97.50 91 TYR A CA 1
ATOM 725 C C . TYR A 1 91 ? -3.116 6.308 5.300 1.00 97.50 91 TYR A C 1
ATOM 727 O O . TYR A 1 91 ? -4.215 6.795 5.034 1.00 97.50 91 TYR A O 1
ATOM 735 N N . ILE A 1 92 ? -2.929 4.998 5.473 1.00 96.88 92 ILE A N 1
ATOM 736 C CA . ILE A 1 92 ? -4.001 4.006 5.346 1.00 96.88 92 ILE A CA 1
ATOM 737 C C . ILE A 1 92 ? -5.016 4.149 6.492 1.00 96.88 92 ILE A C 1
ATOM 739 O O . ILE A 1 92 ? -6.219 4.197 6.240 1.00 96.88 92 ILE A O 1
ATOM 743 N N . ASP A 1 93 ? -4.549 4.280 7.736 1.00 96.56 93 ASP A N 1
ATOM 744 C CA . ASP A 1 93 ? -5.397 4.492 8.914 1.00 96.56 93 ASP A CA 1
ATOM 745 C C . ASP A 1 93 ? -6.233 5.765 8.761 1.00 96.56 93 ASP A C 1
ATOM 747 O O . ASP A 1 93 ? -7.450 5.738 8.940 1.00 96.56 93 ASP A O 1
ATOM 751 N N . ASN A 1 94 ? -5.594 6.874 8.377 1.00 96.25 94 ASN A N 1
ATOM 752 C CA . ASN A 1 94 ? -6.273 8.152 8.180 1.00 96.25 94 ASN A CA 1
ATOM 753 C C . ASN A 1 94 ? -7.356 8.048 7.106 1.00 96.25 94 ASN A C 1
ATOM 755 O O . ASN A 1 94 ? -8.461 8.543 7.307 1.00 96.25 94 ASN A O 1
ATOM 759 N N . TYR A 1 95 ? -7.083 7.354 6.001 1.00 95.19 95 TYR A N 1
ATOM 760 C CA . TYR A 1 95 ? -8.080 7.121 4.961 1.00 95.19 95 TYR A CA 1
ATOM 761 C C . TYR A 1 95 ? -9.327 6.398 5.499 1.00 95.19 95 TYR A C 1
ATOM 763 O O . TYR A 1 95 ? -10.455 6.835 5.261 1.00 95.19 95 TYR A O 1
ATOM 771 N N . PHE A 1 96 ? -9.146 5.325 6.274 1.00 93.31 96 PHE A N 1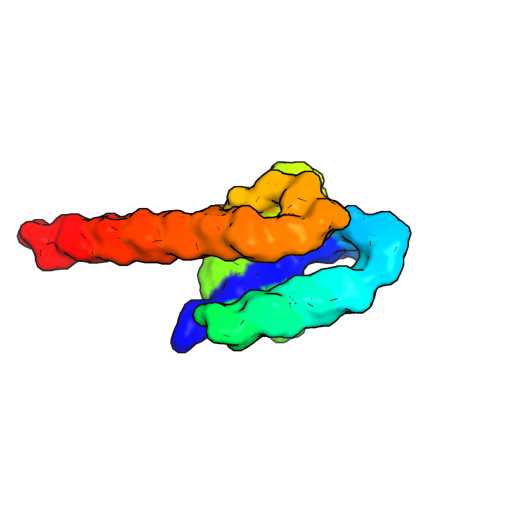
ATOM 772 C CA . PHE A 1 96 ? -10.275 4.609 6.873 1.00 93.31 96 PHE A CA 1
ATOM 773 C C . PHE A 1 96 ? -11.004 5.426 7.944 1.00 93.31 96 PHE A C 1
ATOM 775 O O . PHE A 1 96 ? -12.232 5.342 8.037 1.00 93.31 96 PHE A O 1
ATOM 782 N N . LEU A 1 97 ? -10.283 6.238 8.722 1.00 93.38 97 LEU A N 1
ATOM 783 C CA . LEU A 1 97 ? -10.884 7.158 9.688 1.00 93.38 97 LEU A CA 1
ATOM 784 C C . LEU A 1 97 ? -11.787 8.182 8.991 1.00 93.38 97 LEU A C 1
ATOM 786 O O . LEU A 1 97 ? -12.915 8.389 9.434 1.00 93.38 97 LEU 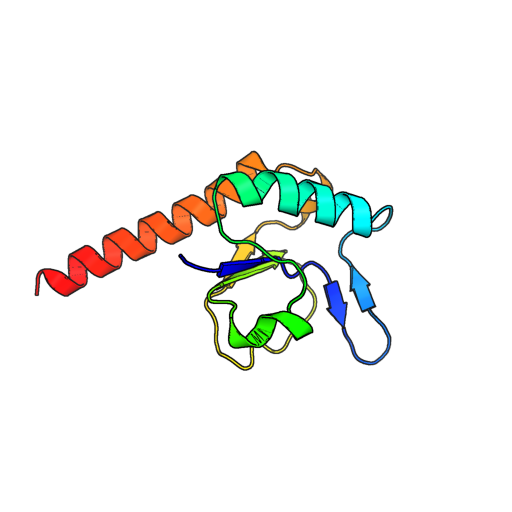A O 1
ATOM 790 N N . GLU A 1 98 ? -11.339 8.773 7.883 1.00 91.12 98 GLU A N 1
ATOM 791 C CA . GLU A 1 98 ? -12.138 9.735 7.115 1.00 91.12 98 GLU A CA 1
ATOM 792 C C . GLU A 1 98 ? -13.373 9.088 6.474 1.00 91.12 98 GLU A C 1
ATOM 794 O O . GLU A 1 98 ? -14.473 9.636 6.562 1.00 91.12 98 GLU A O 1
ATOM 799 N N . ILE A 1 99 ? -13.252 7.879 5.911 1.00 88.50 99 ILE A N 1
ATOM 800 C CA . ILE A 1 99 ? -14.426 7.140 5.412 1.00 88.50 99 ILE A CA 1
ATOM 801 C C . ILE A 1 99 ? -15.433 6.880 6.528 1.00 88.50 99 ILE A C 1
ATOM 803 O O . ILE A 1 99 ? -16.636 7.037 6.319 1.00 88.50 99 ILE A O 1
ATOM 807 N N . SER A 1 100 ? -14.957 6.455 7.699 1.00 85.50 100 SER A N 1
ATOM 808 C CA . SER A 1 100 ? -15.822 6.158 8.839 1.00 85.50 100 SER A CA 1
ATOM 809 C C . SER A 1 100 ? -16.594 7.402 9.284 1.00 85.50 100 SER A C 1
ATOM 811 O O . SER A 1 100 ? -17.815 7.350 9.432 1.00 85.50 100 SER A O 1
ATOM 813 N N . LYS A 1 101 ? -15.916 8.554 9.391 1.00 83.31 101 LYS A N 1
ATOM 814 C CA . LYS A 1 101 ? -16.553 9.843 9.707 1.00 83.31 101 LYS A CA 1
ATOM 815 C C . LYS A 1 101 ? -17.621 10.222 8.681 1.00 83.31 101 LYS A C 1
ATOM 817 O O . LYS A 1 101 ? -18.731 10.581 9.069 1.00 83.31 101 LYS A O 1
ATOM 822 N N . ASN A 1 102 ? -17.310 10.092 7.392 1.00 74.75 102 ASN A N 1
ATOM 823 C CA . ASN A 1 102 ? -18.231 10.451 6.315 1.00 74.75 102 ASN A CA 1
ATOM 824 C C . ASN A 1 102 ? -19.469 9.545 6.281 1.00 74.75 102 ASN A C 1
ATOM 826 O O . ASN A 1 102 ? -20.573 10.038 6.068 1.00 74.75 102 ASN A O 1
ATOM 830 N N . LYS A 1 103 ? -19.323 8.242 6.560 1.00 70.75 103 LYS A N 1
ATOM 831 C CA . LYS A 1 103 ? -20.474 7.331 6.699 1.00 70.75 103 LYS A CA 1
ATOM 832 C C . LYS A 1 103 ? -21.385 7.734 7.858 1.00 70.75 103 LYS A C 1
ATOM 834 O O . LYS A 1 103 ? -22.584 7.880 7.660 1.00 70.75 103 LYS A O 1
ATOM 839 N N . ILE A 1 104 ? -20.807 8.020 9.028 1.00 64.38 104 ILE A N 1
ATOM 840 C CA . ILE A 1 104 ? -21.566 8.467 10.209 1.00 64.38 104 ILE A CA 1
ATOM 841 C C . ILE A 1 104 ? -22.338 9.765 9.927 1.00 64.38 104 ILE A C 1
ATOM 843 O O . ILE A 1 104 ? -23.397 9.985 10.509 1.00 64.38 104 ILE A O 1
ATOM 847 N N . GLN A 1 105 ? -21.815 10.647 9.072 1.00 58.53 105 GLN A N 1
ATOM 848 C CA . GLN A 1 105 ? -22.495 11.890 8.716 1.00 58.53 105 GLN A CA 1
ATOM 849 C C . GLN A 1 105 ? -23.676 11.673 7.757 1.00 58.53 105 GLN A C 1
ATOM 851 O O . GLN A 1 105 ? -24.674 12.374 7.888 1.00 58.53 105 GLN A O 1
ATOM 856 N N . ILE A 1 106 ? -23.586 10.706 6.839 1.00 58.34 106 ILE A N 1
ATOM 857 C CA . ILE A 1 106 ? -24.667 10.361 5.899 1.00 58.34 106 ILE A CA 1
ATOM 858 C C . ILE A 1 106 ? -25.813 9.643 6.622 1.00 58.34 106 ILE A C 1
ATOM 860 O O . ILE A 1 106 ? -26.968 9.967 6.383 1.00 58.34 106 ILE A O 1
ATOM 864 N N . ASP A 1 107 ? -25.507 8.741 7.558 1.00 59.22 107 ASP A N 1
ATOM 865 C CA . ASP A 1 107 ? -26.520 7.983 8.314 1.00 59.22 107 ASP A CA 1
ATOM 866 C C . ASP A 1 107 ? -27.285 8.835 9.355 1.00 59.22 107 ASP A C 1
ATOM 868 O O . ASP A 1 107 ? -28.189 8.343 10.030 1.00 59.22 107 ASP A O 1
ATOM 872 N N . LYS A 1 108 ? -26.906 10.109 9.530 1.00 55.41 108 LYS A N 1
ATOM 873 C CA . LYS A 1 108 ? -27.536 11.069 10.457 1.00 55.41 108 LYS A CA 1
ATOM 874 C C . LYS A 1 108 ? -28.532 12.027 9.786 1.00 55.41 108 LYS A C 1
ATOM 876 O O . LYS A 1 108 ? -29.026 12.924 10.470 1.00 55.41 108 LYS A O 1
ATOM 881 N N . ILE A 1 109 ? -28.786 11.873 8.486 1.00 47.84 109 ILE A N 1
ATOM 882 C CA . ILE A 1 109 ? -29.720 12.686 7.684 1.00 47.84 109 ILE A CA 1
ATOM 883 C C . ILE A 1 109 ? -30.966 11.854 7.388 1.00 47.84 109 ILE A C 1
ATOM 885 O O . ILE A 1 109 ? -32.075 12.414 7.526 1.00 47.84 109 ILE A O 1
#

Sequence (109 aa):
MTKICFMLTSNSGIGTTTIFATHAKRNIDDLLAYFSNYYNVTANYPEDKDTVDILVIPDSFGAFINERNLPVIKVPTILFLERNFEKIKVYIDNYFLEISKNKIQIDKI